Protein AF-A0A537V2R9-F1 (afdb_monomer)

Solvent-accessible surface area (backbone atoms only — not comparable to full-atom values): 9510 Å² total; per-residue (Å²): 142,76,83,63,64,60,58,53,51,51,53,51,52,49,54,53,52,53,50,51,55,53,51,53,52,57,60,71,65,56,71,86,77,88,69,86,77,85,80,76,86,86,82,86,84,82,87,84,92,85,82,92,88,86,88,82,92,80,80,87,78,73,90,74,79,77,69,78,79,72,80,78,70,79,70,57,72,66,59,52,51,53,49,50,53,55,48,39,73,77,36,81,83,68,47,73,71,61,49,54,56,52,49,50,55,51,50,53,52,45,55,53,26,57,75,73,57,40,58,78,69,37,53,86,77,36,56,71,82,59,35,51,62,54,51,49,56,44,50,55,58,60,72,75,105

Secondary structure (DSSP, 8-state):
---HHHHHHHHHHHHHHHHHHHHHHHHHTS-------------------------------S----PPPPS-----HHHHHHHHHHHHHH-TT--HHHHHHHHHHHHHHHHHHHHHT-HHHHTTTS-HHHHHHHHHHHHHHHHT-

Foldseek 3Di:
DDPPVVVVVVVVVVVVVVVVVVVVCVVVVDPPPPDDDPPDPPPPDDDDDDDDDDDDDDDDDDDDPDDPPDDDDDPDPVVVVVVVVVVCVVPVVDDPVVVVVVVVVLVVQCVVCLVVLPLVSNVVSDDPVVSVVSNVVSVVVVVVD

Sequence (145 aa):
MGDFPHYFDIILFAMVAAFLVLRLRSVLGRRTGQERRRNNPFLRQAEPPRDQGPADKVVPLGPRVAAPPPPASEPPGDAVAAGLASIHNADPEFDPAHFVEGARVAFEMIVAAFAAGDKAKLRPLLSDEVYRPFSAAIDERNAAK

Nearest PDB structures (foldseek):
  7ohq-assembly1_R  TM=2.893E-01  e=6.773E+00  Saccharomyces cerevisiae S288C

Structure (mmCIF, N/CA/C/O backbone):
data_AF-A0A537V2R9-F1
#
_entry.id   AF-A0A537V2R9-F1
#
loop_
_atom_site.group_PDB
_atom_site.id
_atom_site.type_symbol
_atom_site.label_atom_id
_atom_site.label_alt_id
_atom_site.label_comp_id
_atom_site.label_asym_id
_atom_site.label_entity_id
_atom_site.label_seq_id
_atom_site.pdbx_PDB_ins_code
_atom_site.Cartn_x
_atom_site.Cartn_y
_atom_site.Cartn_z
_atom_site.occupancy
_atom_site.B_iso_or_equiv
_atom_site.auth_seq_id
_atom_site.auth_comp_id
_atom_site.auth_asym_id
_atom_site.auth_atom_id
_atom_site.pdbx_PDB_model_num
ATOM 1 N N . MET A 1 1 ? 25.457 -32.910 7.213 1.00 49.22 1 MET A N 1
ATOM 2 C CA . MET A 1 1 ? 25.453 -31.716 6.340 1.00 49.22 1 MET A CA 1
ATOM 3 C C . MET A 1 1 ? 24.082 -31.068 6.428 1.00 49.22 1 MET A C 1
ATOM 5 O O . MET A 1 1 ? 23.155 -31.617 5.850 1.00 49.22 1 MET A O 1
ATOM 9 N N . GLY A 1 2 ? 23.949 -29.955 7.161 1.00 57.16 2 GLY A N 1
ATOM 10 C CA . GLY A 1 2 ? 22.741 -29.129 7.085 1.00 57.16 2 GLY A CA 1
ATOM 11 C C . GLY A 1 2 ? 22.287 -28.353 8.327 1.00 57.16 2 GLY A C 1
ATOM 12 O O . GLY A 1 2 ? 21.128 -27.971 8.329 1.00 57.16 2 GLY A O 1
ATOM 13 N N . ASP A 1 3 ? 23.118 -28.068 9.339 1.00 60.62 3 ASP A N 1
ATOM 14 C CA . ASP A 1 3 ? 22.717 -27.312 10.556 1.00 60.62 3 ASP A CA 1
ATOM 15 C C . ASP A 1 3 ? 22.447 -25.802 10.331 1.00 60.62 3 ASP A C 1
ATOM 17 O O . ASP A 1 3 ? 22.457 -24.999 11.260 1.00 60.62 3 ASP A O 1
ATOM 21 N N . PHE A 1 4 ? 22.189 -25.382 9.091 1.00 61.28 4 PHE A N 1
ATOM 22 C CA . PHE A 1 4 ? 21.962 -23.985 8.722 1.00 61.28 4 PHE A CA 1
ATOM 23 C C . PHE A 1 4 ? 20.590 -23.379 9.100 1.00 61.28 4 PHE A C 1
ATOM 25 O O . PHE A 1 4 ? 20.577 -22.168 9.319 1.00 61.28 4 PHE A O 1
ATOM 32 N N . PRO A 1 5 ? 19.453 -24.107 9.226 1.00 68.12 5 PRO A N 1
ATOM 33 C CA . PRO A 1 5 ? 18.170 -23.459 9.526 1.00 68.12 5 PRO A CA 1
ATOM 34 C C . PRO A 1 5 ? 18.080 -22.954 10.975 1.00 68.12 5 PRO A C 1
ATOM 36 O O . PRO A 1 5 ? 17.484 -21.911 11.223 1.00 68.12 5 PRO A O 1
ATOM 39 N N . HIS A 1 6 ? 18.761 -23.605 11.923 1.00 71.56 6 HIS A N 1
ATOM 40 C CA . HIS A 1 6 ? 18.704 -23.221 13.337 1.00 71.56 6 HIS A CA 1
ATOM 41 C C . HIS A 1 6 ? 19.354 -21.864 13.624 1.00 71.56 6 HIS A C 1
ATOM 43 O O . HIS A 1 6 ? 18.888 -21.131 14.492 1.00 71.56 6 HIS A O 1
ATOM 49 N N . TYR A 1 7 ? 20.400 -21.487 12.883 1.00 78.69 7 TYR A N 1
ATOM 50 C CA . TYR A 1 7 ? 20.998 -20.157 13.021 1.00 78.69 7 TYR A CA 1
ATOM 51 C C . TYR A 1 7 ? 20.036 -19.058 12.566 1.00 78.69 7 TYR A C 1
ATOM 53 O O . TYR A 1 7 ? 19.964 -18.011 13.209 1.00 78.69 7 TYR A O 1
ATOM 61 N N . PHE A 1 8 ? 19.263 -19.305 11.502 1.00 83.44 8 PHE A N 1
ATOM 62 C CA . PHE A 1 8 ? 18.222 -18.379 11.062 1.00 83.44 8 PHE A CA 1
ATOM 63 C C . PHE A 1 8 ? 17.098 -18.272 12.090 1.00 83.44 8 PHE A C 1
ATOM 65 O O . PHE A 1 8 ? 16.707 -17.153 12.4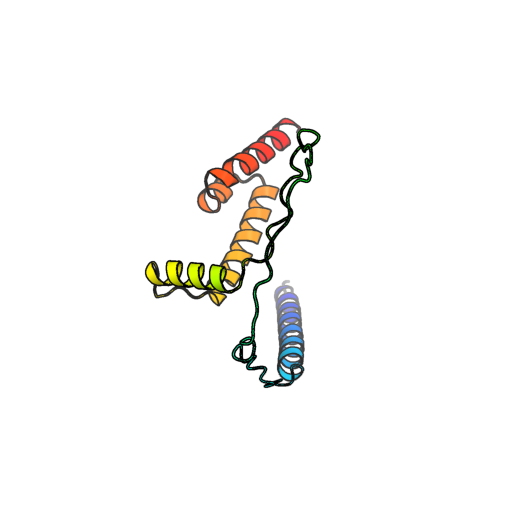11 1.00 83.44 8 PHE A O 1
ATOM 72 N N . ASP A 1 9 ? 16.651 -19.390 12.666 1.00 82.81 9 ASP A N 1
ATOM 73 C CA . ASP A 1 9 ? 15.637 -19.383 13.726 1.00 82.81 9 ASP A CA 1
ATOM 74 C C . ASP A 1 9 ? 16.113 -18.579 14.945 1.00 82.81 9 ASP A C 1
ATOM 76 O O . ASP A 1 9 ? 15.385 -17.733 15.458 1.00 82.81 9 ASP A O 1
ATOM 80 N N . ILE A 1 10 ? 17.364 -18.770 15.379 1.00 87.50 10 ILE A N 1
ATOM 81 C CA . ILE A 1 10 ? 17.954 -18.028 16.505 1.00 87.50 10 ILE A CA 1
ATOM 82 C C . ILE A 1 10 ? 18.019 -16.523 16.203 1.00 87.50 10 ILE A C 1
ATOM 84 O O . ILE A 1 10 ? 17.651 -15.712 17.055 1.00 87.50 10 ILE A O 1
ATOM 88 N N . ILE A 1 11 ? 18.456 -16.136 14.999 1.00 88.25 11 ILE A N 1
ATOM 89 C CA . ILE A 1 11 ? 18.519 -14.724 14.583 1.00 88.25 11 ILE A CA 1
ATOM 90 C C . ILE A 1 11 ? 17.107 -14.120 14.501 1.00 88.25 11 ILE A C 1
ATOM 92 O O . ILE A 1 11 ? 16.894 -12.988 14.947 1.00 88.25 11 ILE A O 1
ATOM 96 N N . LEU A 1 12 ? 16.134 -14.875 13.986 1.00 88.12 12 LEU A N 1
ATOM 97 C CA . LEU A 1 12 ? 14.730 -14.474 13.899 1.00 88.12 12 LEU A CA 1
ATOM 98 C C . LEU A 1 12 ? 14.129 -14.261 15.297 1.00 88.12 12 LEU A C 1
ATOM 100 O O . LEU A 1 12 ? 13.568 -13.199 15.573 1.00 88.12 12 LEU A O 1
ATOM 104 N N . PHE A 1 13 ? 14.296 -15.225 16.208 1.00 91.81 13 PHE A N 1
ATOM 105 C CA . PHE A 1 13 ? 13.825 -15.105 17.589 1.00 91.81 13 PHE A CA 1
ATOM 106 C C . PHE A 1 13 ? 14.507 -13.948 18.328 1.00 91.81 13 PHE A C 1
ATOM 108 O O . PHE A 1 13 ? 13.837 -13.236 19.077 1.00 91.81 13 PHE A O 1
ATOM 115 N N . ALA A 1 14 ? 15.798 -13.697 18.085 1.00 93.06 14 ALA A N 1
ATOM 116 C CA . ALA A 1 14 ? 16.514 -12.563 18.668 1.00 93.06 14 ALA A CA 1
ATOM 117 C C . ALA A 1 14 ? 15.958 -11.208 18.190 1.00 93.06 14 ALA A C 1
ATOM 119 O O . ALA A 1 14 ? 15.740 -10.313 19.011 1.00 93.06 14 ALA A O 1
ATOM 120 N N . MET A 1 15 ? 15.668 -11.066 16.890 1.00 94.00 15 MET A N 1
ATOM 121 C CA . MET A 1 15 ? 15.016 -9.876 16.318 1.00 94.00 15 MET A CA 1
ATOM 122 C C . MET A 1 15 ? 13.636 -9.628 16.945 1.00 94.00 15 MET A C 1
ATOM 124 O O . MET A 1 15 ? 13.344 -8.513 17.387 1.00 94.00 15 MET A O 1
ATOM 128 N N . VAL A 1 16 ? 12.802 -10.670 17.030 1.00 94.00 16 VAL A N 1
ATOM 129 C CA . VAL A 1 16 ? 11.453 -10.583 17.615 1.00 94.00 16 VAL A CA 1
ATOM 130 C C . VAL A 1 16 ? 11.518 -10.235 19.105 1.00 94.00 16 VAL A C 1
ATOM 132 O O . VAL A 1 16 ? 10.797 -9.347 19.564 1.00 94.00 16 VAL A O 1
ATOM 135 N N . ALA A 1 17 ? 12.407 -10.875 19.865 1.00 94.12 17 ALA A N 1
ATOM 136 C CA . ALA A 1 17 ? 12.586 -10.601 21.288 1.00 94.12 17 ALA A CA 1
ATOM 137 C C . ALA A 1 17 ? 13.050 -9.157 21.544 1.00 94.12 17 ALA A C 1
ATOM 139 O O . ALA A 1 17 ? 12.487 -8.472 22.402 1.00 94.12 17 ALA A O 1
ATOM 140 N N . ALA A 1 18 ? 14.020 -8.656 20.770 1.00 92.31 18 ALA A N 1
ATOM 141 C CA . ALA A 1 18 ? 14.476 -7.270 20.864 1.00 92.31 18 ALA A CA 1
ATOM 142 C C . ALA A 1 18 ? 13.342 -6.273 20.563 1.00 92.31 18 ALA A C 1
ATOM 144 O O . ALA A 1 18 ? 13.164 -5.291 21.291 1.00 92.31 18 ALA A O 1
ATOM 145 N N . PHE A 1 19 ? 12.533 -6.553 19.537 1.00 93.06 19 PHE A N 1
ATOM 146 C CA . PHE A 1 19 ? 11.363 -5.748 19.196 1.00 93.06 19 PHE A CA 1
ATOM 147 C C . PHE A 1 19 ? 10.333 -5.710 20.333 1.00 93.06 19 PHE A C 1
ATOM 149 O O . PHE A 1 19 ? 9.860 -4.629 20.693 1.00 93.06 19 PHE A O 1
ATOM 156 N N . LEU A 1 20 ? 10.019 -6.858 20.944 1.00 92.00 20 LEU A N 1
ATOM 157 C CA . LEU A 1 20 ? 9.098 -6.927 22.083 1.00 92.00 20 LEU A CA 1
ATOM 158 C C . LEU A 1 20 ? 9.608 -6.093 23.265 1.00 92.00 20 LEU A C 1
ATOM 160 O O . LEU A 1 20 ? 8.854 -5.281 23.799 1.00 92.00 20 LEU A O 1
ATOM 164 N N . VAL A 1 21 ? 10.888 -6.206 23.629 1.00 90.62 21 VAL A N 1
ATOM 165 C CA . VAL A 1 21 ? 11.483 -5.421 24.727 1.00 90.62 21 VAL A CA 1
ATOM 166 C C . VAL A 1 21 ? 11.399 -3.914 24.457 1.00 90.62 21 VAL A C 1
ATOM 168 O O . VAL A 1 21 ? 10.987 -3.146 25.333 1.00 90.62 21 VAL A O 1
ATOM 171 N N . LEU A 1 22 ? 11.734 -3.474 23.241 1.00 88.31 22 LEU A N 1
ATOM 172 C CA . LEU A 1 22 ? 11.628 -2.064 22.851 1.00 88.31 22 LEU A CA 1
ATOM 173 C C . LEU A 1 22 ? 10.173 -1.572 22.861 1.00 88.31 22 LEU A C 1
ATOM 175 O O . LEU A 1 22 ? 9.900 -0.466 23.340 1.00 88.31 22 LEU A O 1
ATOM 179 N N . ARG A 1 23 ? 9.228 -2.393 22.388 1.00 82.88 23 ARG A N 1
ATOM 180 C CA . ARG A 1 23 ? 7.795 -2.074 22.374 1.00 82.88 23 ARG A CA 1
ATOM 181 C C . ARG A 1 23 ? 7.238 -1.945 23.789 1.00 82.88 23 ARG A C 1
ATOM 183 O O . ARG A 1 23 ? 6.584 -0.946 24.078 1.00 82.88 23 ARG A O 1
ATOM 190 N N . LEU A 1 24 ? 7.545 -2.883 24.686 1.00 85.12 24 LEU A N 1
ATOM 191 C CA . LEU A 1 24 ? 7.122 -2.812 26.090 1.00 85.12 24 LEU A CA 1
ATOM 192 C C . LEU A 1 24 ? 7.686 -1.564 26.784 1.00 85.12 24 LEU A C 1
ATOM 194 O O . LEU A 1 24 ? 6.952 -0.866 27.485 1.00 85.12 24 LEU A O 1
ATOM 198 N N . ARG A 1 25 ? 8.958 -1.227 26.534 1.00 81.19 25 ARG A N 1
ATOM 199 C CA . ARG A 1 25 ? 9.572 0.005 27.052 1.00 81.19 25 ARG A CA 1
ATOM 200 C C . ARG A 1 25 ? 8.862 1.265 26.540 1.00 81.19 25 ARG A C 1
ATOM 202 O O . ARG A 1 25 ? 8.673 2.210 27.302 1.00 81.19 25 ARG A O 1
ATOM 209 N N . SER A 1 26 ? 8.463 1.282 25.270 1.00 71.88 26 SER A N 1
ATOM 210 C CA . SER A 1 26 ? 7.754 2.410 24.648 1.00 71.88 26 SER A CA 1
ATOM 211 C C . SER A 1 26 ? 6.329 2.584 25.191 1.00 71.88 26 SER A C 1
ATOM 213 O O . SER A 1 26 ? 5.871 3.710 25.387 1.00 71.88 26 SER A O 1
ATOM 215 N N . VAL A 1 27 ? 5.649 1.474 25.498 1.00 72.25 27 VAL A N 1
ATOM 216 C CA . VAL A 1 27 ? 4.280 1.473 26.038 1.00 72.25 27 VAL A CA 1
ATOM 217 C C . VAL A 1 27 ? 4.251 1.882 27.516 1.00 72.25 27 VAL A C 1
ATOM 219 O O . VAL A 1 27 ? 3.393 2.672 27.895 1.00 72.25 27 VAL A O 1
ATOM 222 N N . LEU A 1 28 ? 5.210 1.443 28.343 1.00 66.38 28 LEU A N 1
ATOM 223 C CA . LEU A 1 28 ? 5.307 1.889 29.746 1.00 66.38 28 LEU A CA 1
ATOM 224 C C . LEU A 1 28 ? 5.85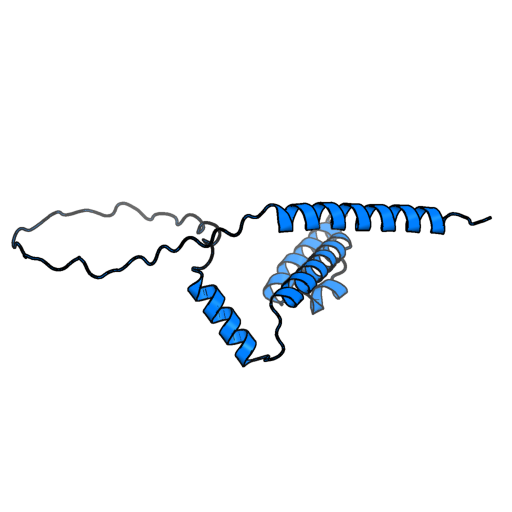8 3.320 29.892 1.00 66.38 28 LEU A C 1
ATOM 226 O O . LEU A 1 28 ? 5.566 4.001 30.874 1.00 66.38 28 LEU A O 1
ATOM 230 N N . GLY A 1 29 ? 6.663 3.788 28.933 1.00 63.62 29 GLY A N 1
ATOM 231 C CA . GLY A 1 29 ? 7.299 5.110 28.964 1.00 63.62 29 GLY A CA 1
ATOM 232 C C . GLY A 1 29 ? 6.371 6.281 28.629 1.00 63.62 29 GLY A C 1
ATOM 233 O O . GLY A 1 29 ? 6.728 7.436 28.876 1.00 63.62 29 GLY A O 1
ATOM 234 N N . ARG A 1 30 ? 5.172 6.022 28.098 1.00 58.09 30 ARG A N 1
ATOM 235 C CA . ARG A 1 30 ? 4.158 7.060 27.887 1.00 58.09 30 ARG A CA 1
ATOM 236 C C . ARG A 1 30 ? 3.256 7.131 29.107 1.00 58.09 30 ARG A C 1
ATOM 238 O O . ARG A 1 30 ? 2.212 6.494 29.181 1.00 58.09 30 ARG A O 1
ATOM 245 N N . ARG A 1 31 ? 3.695 7.955 30.062 1.00 53.66 31 ARG A N 1
ATOM 246 C CA . ARG A 1 31 ? 2.847 8.545 31.100 1.00 53.66 31 ARG A CA 1
ATOM 247 C C . ARG A 1 31 ? 1.477 8.876 30.513 1.00 53.66 31 ARG A C 1
ATOM 249 O O . ARG A 1 31 ? 1.362 9.650 29.565 1.00 53.66 31 ARG A O 1
ATOM 256 N N . THR A 1 32 ? 0.456 8.300 31.122 1.00 56.62 32 THR A N 1
ATOM 257 C CA . THR A 1 32 ? -0.939 8.714 31.043 1.00 56.62 32 THR A CA 1
ATOM 258 C C . THR A 1 32 ? -1.058 10.197 31.400 1.00 56.62 32 THR A C 1
ATOM 260 O O . THR A 1 32 ? -1.203 10.557 32.565 1.00 56.62 32 THR A O 1
ATOM 263 N N . GLY A 1 33 ? -0.972 11.066 30.396 1.00 50.38 33 GLY A N 1
ATOM 264 C CA . GLY A 1 33 ? -1.317 12.482 30.483 1.00 50.38 33 GLY A CA 1
ATOM 265 C C . GLY A 1 33 ? -2.802 12.674 30.203 1.00 50.38 33 GLY A C 1
ATOM 266 O O . GLY A 1 33 ? -3.181 13.207 29.166 1.00 50.38 33 GLY A O 1
ATOM 267 N N . GLN A 1 34 ? -3.641 12.194 31.119 1.00 52.88 34 GLN A N 1
ATOM 268 C CA . GLN A 1 34 ? -5.015 12.663 31.284 1.00 52.88 34 GLN A CA 1
ATOM 269 C C . GLN A 1 34 ? -4.968 14.141 31.706 1.00 52.88 34 GLN A C 1
ATOM 271 O O . GLN A 1 34 ? -5.097 14.450 32.884 1.00 52.88 34 GLN A O 1
ATOM 276 N N . GLU A 1 35 ? -4.764 15.067 30.771 1.00 52.53 35 GLU A N 1
ATOM 277 C CA . GLU A 1 35 ? -4.883 16.497 31.066 1.00 52.53 35 GLU A CA 1
ATOM 278 C C . GLU A 1 35 ? -5.845 17.153 30.079 1.00 52.53 35 GLU A C 1
ATOM 280 O O . GLU A 1 35 ? -5.522 17.563 28.965 1.00 52.53 35 GLU A O 1
ATOM 285 N N . ARG A 1 36 ? -7.090 17.204 30.542 1.00 54.62 36 ARG A N 1
ATOM 286 C CA . ARG A 1 36 ? -8.174 18.058 30.075 1.00 54.62 36 ARG A CA 1
ATOM 287 C C . ARG A 1 36 ? -7.652 19.430 29.629 1.00 54.62 36 ARG A C 1
ATOM 289 O O . ARG A 1 36 ? -7.149 20.191 30.447 1.00 54.62 36 ARG A O 1
ATOM 296 N N . ARG A 1 37 ? -7.977 19.838 28.403 1.00 49.59 37 ARG A N 1
ATOM 297 C CA . ARG A 1 37 ? -8.372 21.230 28.139 1.00 49.59 37 ARG A CA 1
ATOM 298 C C . ARG A 1 37 ? -9.647 21.255 27.317 1.00 49.59 37 ARG A C 1
ATOM 300 O O . ARG A 1 37 ? -9.657 21.384 26.100 1.00 49.59 37 ARG A O 1
ATOM 307 N N . ARG A 1 38 ? -10.747 21.151 28.061 1.00 51.03 38 ARG A N 1
ATOM 308 C CA . ARG A 1 38 ? -12.050 21.699 27.701 1.00 51.03 38 ARG A CA 1
ATOM 309 C C . A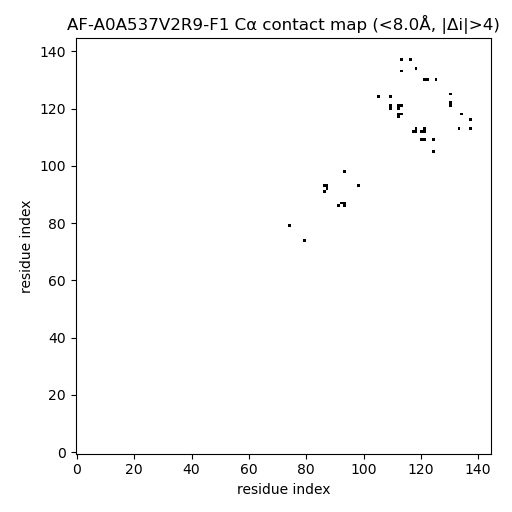RG A 1 38 ? -11.865 23.205 2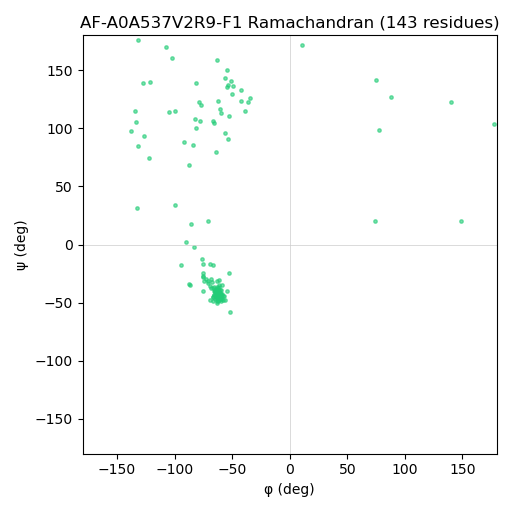7.468 1.00 51.03 38 ARG A C 1
ATOM 311 O O . ARG A 1 38 ? -11.834 23.969 28.426 1.00 51.03 38 ARG A O 1
ATOM 318 N N . ASN A 1 39 ? -11.680 23.625 26.221 1.00 44.03 39 ASN A N 1
ATOM 319 C CA . ASN A 1 39 ? -11.721 25.041 25.869 1.00 44.03 39 ASN A CA 1
ATOM 320 C C . ASN A 1 39 ? -13.196 25.432 25.693 1.00 44.03 39 ASN A C 1
ATOM 322 O O . ASN A 1 39 ? -13.857 24.965 24.769 1.00 44.03 39 ASN A O 1
ATOM 326 N N . ASN A 1 40 ? -13.731 26.206 26.637 1.00 48.19 40 ASN A N 1
ATOM 327 C CA . ASN A 1 40 ? -15.093 26.736 26.602 1.00 48.19 40 ASN A CA 1
ATOM 328 C C . ASN A 1 40 ? -15.154 27.960 25.662 1.00 48.19 40 ASN A C 1
ATOM 330 O O . ASN A 1 40 ? -14.471 28.943 25.941 1.00 48.19 40 ASN A O 1
ATOM 334 N N . PRO A 1 41 ? -15.997 27.974 24.611 1.00 50.22 41 PRO A N 1
ATOM 335 C CA . PRO A 1 41 ? -16.113 29.113 23.691 1.00 50.22 41 PRO A CA 1
ATOM 336 C C . PRO A 1 41 ? -17.091 30.231 24.134 1.00 50.22 41 PRO A C 1
ATOM 338 O O . PRO A 1 41 ? -17.470 31.063 23.320 1.00 50.22 41 PRO A O 1
ATOM 341 N N . PHE A 1 42 ? -17.498 30.313 25.407 1.00 45.09 42 PHE A N 1
ATOM 342 C CA . PHE A 1 42 ? -18.626 31.164 25.844 1.00 45.09 42 PHE A CA 1
ATOM 343 C C . PHE A 1 42 ? -18.270 32.522 26.486 1.00 45.09 42 PHE A C 1
ATOM 345 O O . PHE A 1 42 ? -18.985 32.984 27.368 1.00 45.09 42 PHE A O 1
ATOM 352 N N . LEU A 1 43 ? -17.197 33.201 26.065 1.00 47.12 43 LEU A N 1
ATOM 353 C CA . LEU A 1 43 ? -16.834 34.521 26.630 1.00 47.12 43 LEU A CA 1
ATOM 354 C C . LEU A 1 43 ? -16.498 35.609 25.595 1.00 47.12 43 LEU A C 1
ATOM 356 O O . LEU A 1 43 ? -15.716 36.514 25.871 1.00 47.12 43 LEU A O 1
ATOM 360 N N . ARG A 1 44 ? -17.112 35.589 24.407 1.00 45.78 44 ARG A N 1
ATOM 361 C CA . ARG A 1 44 ? -17.066 36.744 23.489 1.00 45.78 44 ARG A CA 1
ATOM 362 C C . ARG A 1 44 ? -18.463 37.244 23.150 1.00 45.78 44 ARG A C 1
ATOM 364 O O . ARG A 1 44 ? -18.966 37.042 22.053 1.00 45.78 44 ARG A O 1
ATOM 371 N N . GLN A 1 45 ? -19.064 37.924 24.117 1.00 47.84 45 GLN A N 1
ATOM 372 C CA . GLN A 1 45 ? -20.203 38.803 23.895 1.00 47.84 45 GLN A CA 1
ATOM 373 C C . GLN A 1 45 ? -19.952 40.115 24.648 1.00 47.84 45 GLN A C 1
ATOM 375 O O . GLN A 1 45 ? -19.983 40.116 25.873 1.00 47.84 45 GLN A O 1
ATOM 380 N N . ALA A 1 46 ? -19.623 41.178 23.900 1.00 41.28 46 ALA A N 1
ATOM 381 C CA . ALA A 1 46 ? -19.851 42.601 24.210 1.00 41.28 46 ALA A CA 1
ATOM 382 C C . ALA A 1 46 ? -19.249 43.490 23.085 1.00 41.28 46 ALA A C 1
ATOM 384 O O . ALA A 1 46 ? -18.031 43.593 22.988 1.00 41.28 46 ALA A O 1
ATOM 385 N N . GLU A 1 47 ? -20.138 44.017 22.224 1.00 42.41 47 GLU A N 1
ATOM 386 C CA . GLU A 1 47 ? -20.204 45.282 21.428 1.00 42.41 47 GLU A CA 1
ATOM 387 C C . GLU A 1 47 ? -19.017 46.273 21.255 1.00 42.41 47 GLU A C 1
ATOM 389 O O . GLU A 1 47 ? -18.049 46.200 22.007 1.00 42.41 47 GLU A O 1
ATOM 394 N N . PRO A 1 48 ? -19.110 47.316 20.371 1.00 47.34 48 PRO A N 1
ATOM 395 C CA . PRO A 1 48 ? -20.177 47.705 19.411 1.00 47.34 48 PRO A CA 1
ATOM 396 C C . PRO A 1 48 ? -19.687 48.033 17.963 1.00 47.34 48 PRO A C 1
ATOM 398 O O . PRO A 1 48 ? -18.481 48.062 17.704 1.00 47.34 48 PRO A O 1
ATOM 401 N N . PRO A 1 49 ? -20.601 48.321 17.004 1.00 50.59 49 PRO A N 1
ATOM 402 C CA . PRO A 1 49 ? -20.265 48.686 15.623 1.00 50.59 49 PRO A CA 1
ATOM 403 C C . PRO A 1 49 ? -19.877 50.169 15.491 1.00 50.59 49 PRO A C 1
ATOM 405 O O . PRO A 1 49 ? -20.518 51.047 16.071 1.00 50.59 49 PRO A O 1
ATOM 408 N N . ARG A 1 50 ? -18.844 50.463 14.691 1.00 42.41 50 ARG A N 1
ATOM 409 C CA . ARG A 1 50 ? -18.529 51.819 14.221 1.00 42.41 50 ARG A CA 1
ATOM 410 C C . ARG A 1 50 ? -18.399 51.847 12.707 1.00 42.41 50 ARG A C 1
ATOM 412 O O . ARG A 1 50 ? -17.854 50.944 12.085 1.00 42.41 50 ARG A O 1
ATOM 419 N N . ASP A 1 51 ? -18.963 52.918 12.191 1.00 39.88 51 ASP A N 1
ATOM 420 C CA . ASP A 1 51 ? -19.411 53.168 10.836 1.00 39.88 51 ASP A CA 1
ATOM 421 C C . ASP A 1 51 ? -18.395 54.066 10.090 1.00 39.88 51 ASP A C 1
ATOM 423 O O . ASP A 1 51 ? -17.672 54.823 10.739 1.00 39.88 51 ASP A O 1
ATOM 427 N N . GLN A 1 52 ? -18.450 54.044 8.748 1.00 38.75 52 GLN A N 1
ATOM 428 C CA . GLN A 1 52 ? -17.968 55.062 7.777 1.00 38.75 52 GLN A CA 1
ATOM 429 C C . GLN A 1 52 ? -16.506 55.047 7.248 1.00 38.75 52 GLN A C 1
ATOM 431 O O . GLN A 1 52 ? -15.545 55.216 7.992 1.00 38.75 52 GLN A O 1
ATOM 436 N N . GLY A 1 53 ? -16.370 55.051 5.905 1.00 32.03 53 GLY A N 1
ATOM 437 C CA . GLY A 1 53 ? -15.293 55.774 5.186 1.00 32.03 53 GLY A CA 1
ATOM 438 C C . GLY A 1 53 ? -14.640 55.064 3.976 1.00 32.03 53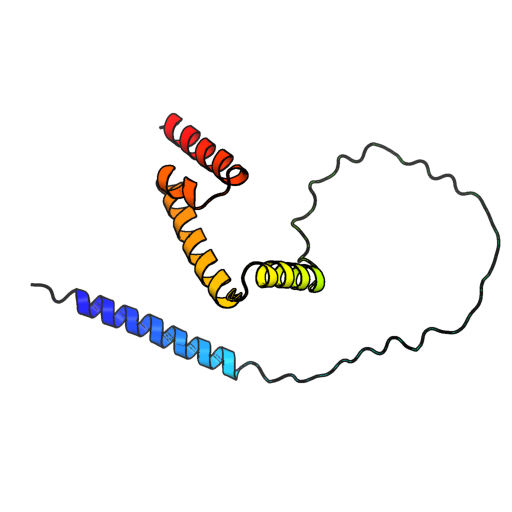 GLY A C 1
ATOM 439 O O . GLY A 1 53 ? -14.112 53.980 4.179 1.00 32.03 53 GLY A O 1
ATOM 4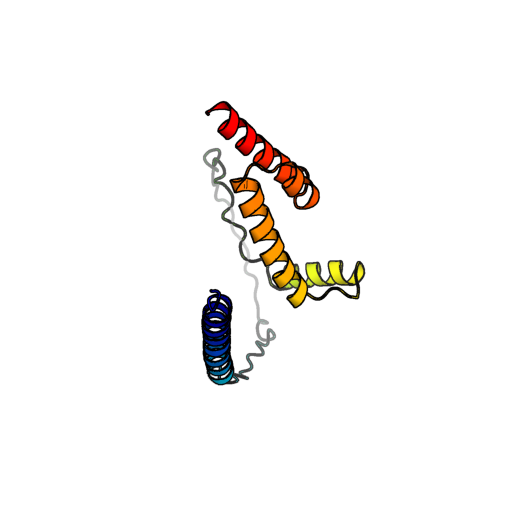40 N N . PRO A 1 54 ? -14.623 55.630 2.740 1.00 47.47 54 PRO A N 1
ATOM 441 C CA . PRO A 1 54 ? -14.413 54.879 1.490 1.00 47.47 54 PRO A CA 1
ATOM 442 C C . PRO A 1 54 ? -13.046 55.081 0.790 1.00 47.47 54 PRO A C 1
ATOM 444 O O . PRO A 1 54 ? -12.331 56.041 1.049 1.00 47.47 54 PRO A O 1
ATOM 447 N N . ALA A 1 55 ? -12.811 54.223 -0.216 1.00 43.59 55 ALA A N 1
ATOM 448 C CA . ALA A 1 55 ? -11.840 54.308 -1.320 1.00 43.59 55 ALA A CA 1
ATOM 449 C C . ALA A 1 55 ? -10.363 53.993 -1.019 1.00 43.59 55 ALA A C 1
ATOM 451 O O . ALA A 1 55 ? -9.577 54.877 -0.700 1.00 43.59 55 ALA A O 1
ATOM 452 N N . ASP A 1 56 ? -9.957 52.755 -1.326 1.00 40.91 56 ASP A N 1
ATOM 453 C CA . ASP A 1 56 ? -8.582 52.489 -1.752 1.00 40.91 56 ASP A CA 1
ATOM 454 C C . ASP A 1 56 ? -8.568 51.563 -2.980 1.00 40.91 56 ASP A C 1
ATOM 456 O O . ASP A 1 56 ? -9.053 50.428 -2.960 1.00 40.91 56 ASP A O 1
ATOM 460 N N . LYS A 1 57 ? -8.091 52.111 -4.102 1.00 45.12 57 LYS A N 1
ATOM 461 C CA . LYS A 1 57 ? -7.945 51.426 -5.391 1.00 45.12 57 LYS A CA 1
ATOM 462 C C . LYS A 1 57 ? -6.653 50.619 -5.349 1.00 45.12 57 LYS A C 1
ATOM 464 O O . LYS A 1 57 ? -5.586 51.156 -5.632 1.00 45.12 57 LYS A O 1
ATOM 469 N N . VAL A 1 58 ? -6.755 49.319 -5.103 1.00 49.56 58 VAL A N 1
ATOM 470 C CA . VAL A 1 58 ? -5.630 48.391 -5.279 1.00 49.56 58 VAL A CA 1
ATOM 471 C C . VAL A 1 58 ? -5.762 47.662 -6.614 1.00 49.56 58 VAL A C 1
ATOM 473 O O . VAL A 1 58 ? -6.704 46.912 -6.855 1.00 49.56 58 VAL A O 1
ATOM 476 N N . VAL A 1 59 ? -4.808 47.930 -7.502 1.00 55.66 59 VAL A N 1
ATOM 477 C CA . VAL A 1 59 ? -4.620 47.276 -8.801 1.00 55.66 59 VAL A CA 1
ATOM 478 C C . VAL A 1 59 ? -3.975 45.902 -8.566 1.00 55.66 59 VAL A C 1
ATOM 480 O O . VAL A 1 59 ? -2.862 45.867 -8.040 1.00 55.66 59 VAL A O 1
ATOM 483 N N . PRO A 1 60 ? -4.583 44.764 -8.950 1.00 54.41 60 PRO A N 1
ATOM 484 C CA . PRO A 1 60 ? -3.862 43.500 -8.940 1.00 54.41 60 PRO A CA 1
ATOM 485 C C . PRO A 1 60 ? -2.943 43.412 -10.166 1.00 54.41 60 PRO A C 1
ATOM 487 O O . PRO A 1 60 ? -3.375 43.228 -11.303 1.00 54.41 60 PRO A O 1
ATOM 490 N N . LEU A 1 61 ? -1.646 43.562 -9.902 1.00 44.31 61 LEU A N 1
ATOM 491 C CA . LEU A 1 61 ? -0.545 43.226 -10.799 1.00 44.31 61 LEU A CA 1
ATOM 492 C C . LEU A 1 61 ? -0.537 41.719 -11.113 1.00 44.31 61 LEU A C 1
ATOM 494 O O . LEU A 1 61 ? -0.377 40.912 -10.204 1.00 44.31 61 LEU A O 1
ATOM 498 N N . GLY A 1 62 ? -0.593 41.389 -12.407 1.00 44.31 62 GLY A N 1
ATOM 499 C CA . GLY A 1 62 ? 0.100 40.249 -13.022 1.00 44.31 62 GLY A CA 1
ATOM 500 C C . GLY A 1 62 ? -0.463 38.833 -12.779 1.00 44.31 62 GLY A C 1
ATOM 501 O O . GLY A 1 62 ? -0.848 38.494 -11.662 1.00 44.31 62 GLY A O 1
ATOM 502 N N . PRO A 1 63 ? -0.454 37.941 -13.792 1.00 51.03 63 PRO A N 1
ATOM 503 C CA . PRO A 1 63 ? -0.820 36.542 -13.603 1.00 51.03 63 PRO A CA 1
ATOM 504 C C . PRO A 1 63 ? 0.223 35.862 -12.714 1.00 51.03 63 PRO A C 1
ATOM 506 O O . PRO A 1 63 ? 1.348 35.586 -13.137 1.00 51.03 63 PRO A O 1
ATOM 509 N N . ARG A 1 64 ? -0.142 35.585 -11.461 1.00 52.00 64 ARG A N 1
ATOM 510 C CA . ARG A 1 64 ? 0.633 34.693 -10.604 1.00 52.00 64 ARG A CA 1
ATOM 511 C C . ARG A 1 64 ? 0.545 33.300 -11.212 1.00 52.00 64 ARG A C 1
ATOM 513 O O . ARG A 1 64 ? -0.487 32.644 -11.111 1.00 52.00 64 ARG A O 1
ATOM 520 N N . VAL A 1 65 ? 1.627 32.866 -11.854 1.00 54.44 65 VAL A N 1
ATOM 521 C CA . VAL A 1 65 ? 1.855 31.455 -12.171 1.00 54.44 65 VAL A CA 1
ATOM 522 C C . VAL A 1 65 ? 1.708 30.703 -10.853 1.00 54.44 65 VAL A C 1
ATOM 524 O O . VAL A 1 65 ? 2.476 30.924 -9.913 1.00 54.44 65 VAL A O 1
ATOM 527 N N . ALA A 1 66 ? 0.637 29.919 -10.745 1.00 56.22 66 ALA A N 1
ATOM 528 C CA . ALA A 1 66 ? 0.343 29.135 -9.564 1.00 56.22 66 ALA A CA 1
ATOM 529 C C . ALA A 1 66 ? 1.509 28.170 -9.343 1.00 56.22 66 ALA A C 1
ATOM 531 O O . ALA A 1 66 ? 1.763 27.284 -10.158 1.00 56.22 66 ALA A O 1
ATOM 532 N N . ALA A 1 67 ? 2.246 28.377 -8.253 1.00 58.44 67 ALA A N 1
ATOM 533 C CA . ALA A 1 67 ? 3.133 27.353 -7.736 1.00 58.44 67 ALA A CA 1
ATOM 534 C C . ALA A 1 67 ? 2.293 26.088 -7.471 1.00 58.44 67 ALA A C 1
ATOM 536 O O . ALA A 1 67 ? 1.136 26.226 -7.050 1.00 58.44 67 ALA A O 1
ATOM 537 N N . PRO A 1 68 ? 2.838 24.880 -7.708 1.00 59.19 68 PRO A N 1
ATOM 538 C CA . PRO A 1 68 ? 2.162 23.638 -7.360 1.00 59.19 68 PRO A CA 1
ATOM 539 C C . PRO A 1 68 ? 1.675 23.714 -5.909 1.00 59.19 68 PRO A C 1
ATOM 541 O O . PRO A 1 68 ? 2.424 24.217 -5.061 1.00 59.19 68 PRO A O 1
ATOM 544 N N . PRO A 1 69 ? 0.439 23.277 -5.609 1.00 63.66 69 PRO A N 1
ATOM 545 C CA . PRO A 1 69 ? -0.040 23.275 -4.240 1.00 63.66 69 PRO A CA 1
ATOM 546 C C . PRO A 1 69 ? 0.960 22.496 -3.371 1.00 63.66 69 PRO A C 1
ATOM 548 O O . PRO A 1 69 ? 1.448 21.445 -3.803 1.00 63.66 69 PRO A O 1
ATOM 551 N N . PRO A 1 70 ? 1.315 23.012 -2.181 1.00 58.62 70 PRO A N 1
ATOM 552 C CA . PRO A 1 70 ? 2.153 22.273 -1.250 1.00 58.62 70 PRO A CA 1
ATOM 553 C C . PRO A 1 70 ? 1.519 20.901 -0.966 1.00 58.62 70 PRO A C 1
ATOM 555 O O . PRO A 1 70 ? 0.290 20.781 -1.039 1.00 58.62 70 PRO A O 1
ATOM 558 N N . PRO A 1 71 ? 2.331 19.865 -0.671 1.00 58.78 71 PRO A N 1
ATOM 559 C CA . PRO A 1 71 ? 1.820 18.538 -0.347 1.00 58.78 71 PRO A CA 1
ATOM 560 C C . PRO A 1 71 ? 0.744 18.678 0.724 1.00 58.78 71 PRO A C 1
ATOM 562 O O . PRO A 1 71 ? 0.946 19.401 1.700 1.00 58.78 71 PRO A O 1
ATOM 565 N N . ALA A 1 72 ? -0.407 18.056 0.454 1.00 61.88 72 ALA A N 1
ATOM 566 C CA . ALA A 1 72 ? -1.639 18.199 1.210 1.00 61.88 72 ALA A CA 1
ATOM 567 C C . ALA A 1 72 ? -1.350 18.284 2.710 1.00 61.88 72 ALA A C 1
ATOM 569 O O . ALA A 1 72 ? -0.844 17.335 3.311 1.00 61.88 72 ALA A O 1
ATOM 570 N N . SER A 1 73 ? -1.655 19.448 3.288 1.00 63.97 73 SER A N 1
ATOM 571 C CA . SER A 1 73 ? -1.791 19.634 4.726 1.00 63.97 73 SER A CA 1
ATOM 572 C C . SER A 1 73 ? -2.556 18.435 5.270 1.00 63.97 73 SER A C 1
ATOM 574 O O . SER A 1 73 ? -3.569 18.068 4.667 1.00 63.97 73 SER A O 1
ATOM 576 N N . GLU A 1 74 ? -2.075 17.823 6.355 1.00 63.62 74 GLU A N 1
ATOM 577 C CA . GLU A 1 74 ? -2.784 16.718 6.999 1.00 63.62 74 GLU A CA 1
ATOM 578 C C . GLU A 1 74 ? -4.278 17.055 7.049 1.00 63.62 74 GLU A C 1
ATOM 580 O O . GLU A 1 74 ? -4.631 18.151 7.512 1.00 63.62 74 GLU A O 1
ATOM 585 N N . PRO A 1 75 ? -5.150 16.198 6.483 1.00 63.41 75 PRO A N 1
ATOM 586 C CA . PRO A 1 75 ? -6.567 16.490 6.455 1.00 63.41 75 PRO A CA 1
ATOM 587 C C . PRO A 1 75 ? -7.014 16.791 7.886 1.00 63.41 75 PRO A C 1
ATOM 589 O O . PRO A 1 75 ? -6.574 16.106 8.817 1.00 63.41 75 PRO A O 1
ATOM 592 N N . PRO A 1 76 ? -7.855 17.819 8.095 1.00 71.06 76 PRO A N 1
ATOM 593 C CA . PRO A 1 76 ? -8.387 18.089 9.421 1.00 71.06 76 PRO A CA 1
ATOM 594 C C . PRO A 1 76 ? -8.972 16.785 9.971 1.00 71.06 76 PRO A C 1
ATOM 596 O O . PRO A 1 76 ? -9.575 16.026 9.214 1.00 71.06 76 PRO A O 1
ATOM 599 N N . GLY A 1 77 ? -8.782 16.503 11.264 1.00 70.31 77 GLY A N 1
ATOM 600 C CA . GLY A 1 77 ? -9.180 15.212 11.852 1.00 70.31 77 GLY A CA 1
ATOM 601 C C . GLY A 1 77 ? -10.643 14.828 11.576 1.00 70.31 77 GLY A C 1
ATOM 602 O O . GLY A 1 77 ? -10.972 13.649 11.504 1.00 70.31 77 GLY A O 1
ATOM 603 N N . ASP A 1 78 ? -11.488 15.828 11.327 1.00 78.31 78 ASP A N 1
ATOM 604 C CA . ASP A 1 78 ? -12.878 15.686 10.896 1.00 78.31 78 ASP A CA 1
ATOM 605 C C . ASP A 1 78 ? -13.036 15.048 9.496 1.00 78.31 78 ASP A C 1
ATOM 607 O O . ASP A 1 78 ? -13.864 14.164 9.297 1.00 78.31 78 ASP A O 1
ATOM 611 N N . ALA A 1 79 ? -12.185 15.405 8.527 1.00 85.44 79 ALA A N 1
ATOM 612 C CA . ALA A 1 79 ? -12.216 14.836 7.177 1.00 85.44 79 ALA A CA 1
ATOM 613 C C . ALA A 1 79 ? -11.794 13.358 7.156 1.00 85.44 79 ALA A C 1
ATOM 615 O O . ALA A 1 79 ? -12.375 12.554 6.426 1.00 85.44 79 ALA A O 1
ATOM 616 N N . VAL A 1 80 ? -10.814 12.980 7.984 1.00 87.12 80 VAL A N 1
ATOM 617 C CA . VAL A 1 80 ? -10.407 11.573 8.139 1.00 87.12 80 VAL A CA 1
ATOM 618 C C . VAL A 1 80 ? -11.529 10.767 8.788 1.00 87.12 80 VAL A C 1
ATOM 620 O O . VAL A 1 80 ? -11.876 9.697 8.292 1.00 87.12 80 VAL A O 1
ATOM 623 N N . ALA A 1 81 ? -12.148 11.296 9.848 1.00 86.81 81 ALA A N 1
ATOM 624 C CA . ALA A 1 81 ? -13.283 10.653 10.504 1.00 86.81 81 ALA A CA 1
ATOM 625 C C . ALA A 1 81 ? -14.472 10.451 9.544 1.00 86.81 81 ALA A C 1
ATOM 627 O O . ALA A 1 81 ? -15.051 9.364 9.513 1.00 86.81 81 ALA A O 1
ATOM 628 N N . ALA A 1 82 ? -14.789 11.447 8.709 1.00 90.25 82 ALA A N 1
ATOM 629 C CA . ALA A 1 82 ? -15.826 11.339 7.680 1.00 90.25 82 ALA A CA 1
ATOM 630 C C . ALA A 1 82 ? -15.505 10.264 6.622 1.00 90.25 82 ALA A C 1
ATOM 632 O O . ALA A 1 82 ? -16.390 9.512 6.199 1.00 90.25 82 ALA A O 1
ATOM 633 N N . GLY A 1 83 ? -14.234 10.150 6.223 1.00 90.88 83 GLY A N 1
ATOM 634 C CA . GLY A 1 83 ? -13.762 9.096 5.325 1.00 90.88 83 GLY A CA 1
ATOM 635 C C . GLY A 1 83 ? -13.924 7.700 5.928 1.00 90.88 83 GLY A C 1
ATOM 636 O O . GLY A 1 83 ? -14.512 6.827 5.292 1.00 90.88 83 GLY A O 1
ATOM 637 N N . LEU A 1 84 ? -13.488 7.501 7.178 1.00 90.56 84 LEU A N 1
ATOM 638 C CA . LEU A 1 84 ? -13.664 6.222 7.877 1.00 90.56 84 LEU A CA 1
ATOM 639 C C . LEU A 1 84 ? -15.140 5.848 8.046 1.00 90.56 84 LEU A C 1
ATOM 641 O O . LEU A 1 84 ? -15.494 4.692 7.836 1.00 90.56 84 LEU A O 1
ATOM 645 N N . ALA A 1 85 ? -16.004 6.811 8.378 1.00 90.31 85 ALA A N 1
ATOM 646 C CA . ALA A 1 85 ? -17.441 6.563 8.477 1.00 90.31 85 ALA A CA 1
ATOM 647 C C . ALA A 1 85 ? -18.030 6.099 7.134 1.00 90.31 85 ALA A C 1
ATOM 649 O O . ALA A 1 85 ? -18.854 5.189 7.095 1.00 90.31 85 ALA A O 1
ATOM 650 N N . SER A 1 86 ? -17.570 6.685 6.026 1.00 94.31 86 SER A N 1
ATOM 651 C CA . SER A 1 86 ? -17.997 6.289 4.679 1.00 94.31 86 SER A CA 1
ATOM 652 C C . SER A 1 86 ? -17.561 4.864 4.333 1.00 94.31 86 SER A C 1
ATOM 654 O O . SER A 1 86 ? -18.346 4.118 3.752 1.00 94.31 86 SER A O 1
ATOM 656 N N . ILE A 1 87 ? -16.345 4.470 4.726 1.00 94.44 87 ILE A N 1
ATOM 657 C CA . ILE A 1 87 ? -15.841 3.104 4.526 1.00 94.44 87 ILE A CA 1
ATOM 658 C C . ILE A 1 87 ? -16.637 2.113 5.378 1.00 94.44 87 ILE A C 1
ATOM 660 O O . ILE A 1 87 ? -17.137 1.137 4.836 1.00 94.44 87 ILE A O 1
ATOM 664 N N . HIS A 1 88 ? -16.839 2.394 6.667 1.00 92.75 88 HIS A N 1
ATOM 665 C CA . HIS A 1 88 ? -17.593 1.514 7.566 1.00 92.75 88 HIS A CA 1
ATOM 666 C C . HIS A 1 88 ? -19.057 1.317 7.122 1.00 92.75 88 HIS A C 1
ATOM 668 O O . HIS A 1 88 ? -19.653 0.268 7.348 1.00 92.75 88 HIS A O 1
ATOM 674 N N . ASN A 1 89 ? -19.659 2.317 6.469 1.00 93.88 89 ASN A N 1
ATOM 675 C CA . ASN A 1 89 ? -20.997 2.178 5.886 1.00 93.88 89 ASN A CA 1
ATOM 676 C C . ASN A 1 89 ? -21.034 1.212 4.688 1.00 93.88 89 ASN A C 1
ATOM 678 O O . ASN A 1 89 ? -22.077 0.615 4.431 1.00 93.88 89 ASN A O 1
ATOM 682 N N . ALA A 1 90 ? -19.933 1.085 3.943 1.00 96.12 90 ALA A N 1
ATOM 683 C CA . ALA A 1 90 ? -19.808 0.146 2.829 1.00 96.12 90 ALA A CA 1
ATOM 684 C C . ALA A 1 90 ? -19.333 -1.244 3.288 1.00 96.12 90 ALA A C 1
ATOM 686 O O . ALA A 1 90 ? -19.756 -2.248 2.720 1.00 96.12 90 ALA A O 1
ATOM 687 N N . ASP A 1 91 ? -18.483 -1.288 4.315 1.00 95.50 91 ASP A N 1
ATOM 688 C CA . ASP A 1 91 ? -17.901 -2.491 4.905 1.00 95.50 91 ASP A CA 1
ATOM 689 C C . ASP A 1 91 ? -17.890 -2.391 6.446 1.00 95.50 91 ASP A C 1
ATOM 691 O O . ASP A 1 91 ? -16.989 -1.775 7.024 1.00 95.50 91 ASP A O 1
ATOM 695 N N . PRO A 1 92 ? -18.880 -2.994 7.131 1.00 94.12 92 PRO A N 1
ATOM 696 C CA . PRO A 1 92 ? -18.955 -2.986 8.592 1.00 94.12 92 PRO A CA 1
ATOM 697 C C . PRO A 1 92 ? -17.835 -3.766 9.294 1.00 94.12 92 PRO A C 1
ATOM 699 O O . PRO A 1 92 ? -17.635 -3.573 10.492 1.00 94.12 92 PRO A O 1
ATOM 702 N N . GLU A 1 93 ? -17.129 -4.659 8.592 1.00 94.69 93 GLU A N 1
ATOM 703 C CA . GLU A 1 93 ? -16.000 -5.417 9.153 1.00 94.69 93 GLU A CA 1
ATOM 704 C C . GLU A 1 93 ? -14.659 -4.687 8.970 1.00 94.69 93 GLU A C 1
ATOM 706 O O . GLU A 1 93 ? -13.613 -5.192 9.383 1.00 94.69 93 GLU A O 1
ATOM 711 N N . PHE A 1 94 ? -14.670 -3.482 8.389 1.00 95.06 94 PHE A N 1
ATOM 712 C CA . PHE A 1 94 ? -13.465 -2.698 8.156 1.00 95.06 94 PHE A CA 1
ATOM 713 C C . PHE A 1 94 ? -12.732 -2.350 9.463 1.00 95.06 94 PHE A C 1
ATOM 715 O O . PHE A 1 94 ? -13.216 -1.571 10.287 1.00 95.06 94 PHE A O 1
ATOM 722 N N . ASP A 1 95 ? -11.505 -2.860 9.605 1.00 94.12 95 ASP A N 1
ATOM 723 C CA . ASP A 1 95 ? -10.575 -2.497 10.676 1.00 94.12 95 ASP A CA 1
ATOM 724 C C . ASP A 1 95 ? -9.461 -1.571 10.144 1.00 94.12 95 ASP A C 1
ATOM 726 O O . ASP A 1 95 ? -8.606 -2.008 9.361 1.00 94.12 95 ASP A O 1
ATOM 730 N N . PRO A 1 96 ? -9.399 -0.305 10.599 1.00 92.50 96 PRO A N 1
ATOM 731 C CA . PRO A 1 96 ? -8.350 0.629 10.201 1.00 92.50 96 PRO A CA 1
ATOM 732 C C . PRO A 1 96 ? -6.932 0.148 10.531 1.00 92.50 96 PRO A C 1
ATOM 734 O O . PRO A 1 96 ? -6.002 0.438 9.775 1.00 92.50 96 PRO A O 1
ATOM 737 N N . ALA A 1 97 ? -6.738 -0.557 11.650 1.00 92.06 97 ALA A N 1
ATOM 738 C CA . ALA A 1 97 ? -5.414 -1.027 12.052 1.00 92.06 97 ALA A CA 1
ATOM 739 C C . ALA A 1 97 ? -4.922 -2.122 11.100 1.00 92.06 97 ALA A C 1
ATOM 741 O O . ALA A 1 97 ? -3.813 -2.026 10.566 1.00 92.06 97 ALA A O 1
ATOM 742 N N . HIS A 1 98 ? -5.779 -3.104 10.818 1.00 93.56 98 HIS A N 1
ATOM 743 C CA . HIS A 1 98 ? -5.477 -4.166 9.865 1.00 93.56 98 HIS A CA 1
ATOM 744 C C . HIS A 1 98 ? -5.286 -3.635 8.435 1.00 93.56 98 HIS A C 1
ATOM 746 O O . HIS A 1 98 ? -4.368 -4.061 7.731 1.00 93.56 98 HIS A O 1
ATOM 752 N N . PHE A 1 99 ? -6.087 -2.648 8.016 1.00 94.50 99 PHE A N 1
ATOM 753 C CA . PHE A 1 99 ? -5.936 -2.005 6.710 1.00 94.50 99 PHE A CA 1
ATOM 754 C C . PHE A 1 99 ? -4.541 -1.393 6.523 1.00 94.50 99 PHE A C 1
ATOM 756 O O . PHE A 1 99 ? -3.919 -1.585 5.478 1.00 94.50 99 PHE A O 1
ATOM 763 N N . VAL A 1 100 ? -4.016 -0.690 7.533 1.00 95.38 100 VAL A N 1
ATOM 764 C CA . VAL A 1 100 ? -2.674 -0.083 7.467 1.00 95.38 100 VAL A CA 1
ATOM 765 C C . VAL A 1 100 ? -1.577 -1.149 7.378 1.00 95.38 100 VAL A C 1
ATOM 767 O O . VAL A 1 100 ? -0.612 -0.977 6.627 1.00 95.38 100 VAL A O 1
ATOM 770 N N . GLU A 1 101 ? -1.720 -2.262 8.099 1.00 95.50 101 GLU A N 1
ATOM 771 C CA . GLU A 1 101 ? -0.793 -3.396 7.999 1.00 95.50 101 GLU A CA 1
ATOM 772 C C . GLU A 1 101 ? -0.806 -4.008 6.590 1.00 95.50 101 GLU A C 1
ATOM 774 O O . GLU A 1 101 ? 0.254 -4.170 5.978 1.00 95.50 101 GLU A O 1
ATOM 779 N N . GLY A 1 102 ? -1.993 -4.264 6.033 1.00 93.69 102 GLY A N 1
ATOM 780 C CA . GLY A 1 102 ? -2.151 -4.759 4.663 1.00 93.69 102 GLY A CA 1
ATOM 781 C C . GLY A 1 102 ? -1.609 -3.787 3.611 1.00 93.69 102 GLY A C 1
ATOM 782 O O . GLY A 1 102 ? -0.917 -4.201 2.678 1.00 93.69 102 GLY A O 1
ATOM 783 N N . ALA A 1 103 ? -1.840 -2.483 3.788 1.00 95.44 103 ALA A N 1
ATOM 784 C CA . ALA A 1 103 ? -1.337 -1.440 2.897 1.00 95.44 103 ALA A CA 1
ATOM 785 C C . ALA A 1 103 ? 0.198 -1.404 2.854 1.00 95.44 103 ALA A C 1
ATOM 787 O O . ALA A 1 103 ? 0.781 -1.206 1.786 1.00 95.44 103 ALA A O 1
ATOM 788 N N . ARG A 1 104 ? 0.870 -1.651 3.987 1.00 94.88 104 ARG A N 1
ATOM 789 C CA . ARG A 1 104 ? 2.335 -1.758 4.032 1.00 94.88 104 ARG A CA 1
ATOM 790 C C . ARG A 1 104 ? 2.842 -2.932 3.195 1.00 94.88 104 ARG A C 1
ATOM 792 O O . ARG A 1 104 ? 3.764 -2.757 2.404 1.00 94.88 104 ARG A O 1
ATOM 799 N N . VAL A 1 105 ? 2.222 -4.103 3.335 1.00 96.06 105 VAL A N 1
ATOM 800 C CA . VAL A 1 105 ? 2.588 -5.294 2.551 1.00 96.06 105 VAL A CA 1
ATOM 801 C C . VAL A 1 105 ? 2.334 -5.057 1.060 1.00 96.06 105 VAL A C 1
ATOM 803 O O . VAL A 1 105 ? 3.192 -5.352 0.229 1.00 96.06 105 VAL A O 1
ATOM 806 N N . ALA A 1 106 ? 1.190 -4.464 0.707 1.00 93.56 106 ALA A N 1
ATOM 807 C CA . ALA A 1 106 ? 0.877 -4.099 -0.672 1.00 93.56 106 ALA A CA 1
ATOM 808 C C . ALA A 1 106 ? 1.914 -3.138 -1.265 1.00 93.56 106 ALA A C 1
ATOM 810 O O . ALA A 1 106 ? 2.368 -3.345 -2.391 1.00 93.56 106 ALA A O 1
ATOM 811 N N . PHE A 1 107 ? 2.344 -2.133 -0.500 1.00 95.50 107 PHE A N 1
ATOM 812 C CA . PHE A 1 107 ? 3.392 -1.208 -0.921 1.00 95.50 107 PHE A CA 1
ATOM 813 C C . PHE A 1 107 ? 4.713 -1.930 -1.219 1.00 95.50 107 PHE A C 1
ATOM 815 O O . PHE A 1 107 ? 5.307 -1.710 -2.276 1.00 95.50 107 PHE A O 1
ATOM 822 N N . GLU A 1 108 ? 5.148 -2.834 -0.338 1.00 95.75 108 GLU A N 1
ATOM 823 C CA . GLU A 1 108 ? 6.355 -3.640 -0.553 1.00 95.75 108 GLU A CA 1
ATOM 824 C C . GLU A 1 108 ? 6.244 -4.494 -1.830 1.00 95.75 108 GLU A C 1
ATOM 826 O O . GLU A 1 108 ? 7.173 -4.513 -2.644 1.00 95.75 108 GLU A O 1
ATOM 831 N N . MET A 1 109 ? 5.085 -5.123 -2.069 1.00 93.12 109 MET A N 1
ATOM 832 C CA . MET A 1 109 ? 4.822 -5.880 -3.300 1.00 93.12 109 MET A CA 1
ATOM 833 C C . MET A 1 109 ? 4.883 -5.002 -4.556 1.00 93.12 109 MET A C 1
ATOM 835 O O . MET A 1 109 ? 5.485 -5.405 -5.553 1.00 93.12 109 MET A O 1
ATOM 839 N N . ILE A 1 110 ? 4.291 -3.804 -4.514 1.00 94.75 110 ILE A N 1
ATOM 840 C CA . ILE A 1 110 ? 4.284 -2.853 -5.635 1.00 94.75 110 ILE A CA 1
ATOM 841 C C . ILE A 1 110 ? 5.712 -2.414 -5.969 1.00 94.75 110 ILE A C 1
ATOM 843 O O . ILE A 1 110 ? 6.117 -2.470 -7.131 1.00 94.75 110 ILE A O 1
ATOM 847 N N . VAL A 1 111 ? 6.500 -2.016 -4.967 1.00 95.00 111 VAL A N 1
ATOM 848 C CA . VAL A 1 111 ? 7.887 -1.568 -5.174 1.00 95.00 111 VAL A CA 1
ATOM 849 C C . VAL A 1 111 ? 8.748 -2.701 -5.733 1.00 95.00 111 VAL A C 1
ATOM 851 O O . VAL A 1 111 ? 9.496 -2.489 -6.692 1.00 95.00 111 VAL A O 1
ATOM 854 N N . ALA A 1 112 ? 8.612 -3.914 -5.193 1.00 94.50 112 ALA A N 1
ATOM 855 C CA . ALA A 1 112 ? 9.338 -5.081 -5.684 1.00 94.50 112 ALA A CA 1
ATOM 856 C C . ALA A 1 112 ? 8.958 -5.433 -7.134 1.00 94.50 112 ALA A C 1
ATOM 858 O O . ALA A 1 112 ? 9.839 -5.663 -7.967 1.00 94.50 112 ALA A O 1
ATOM 859 N N . ALA A 1 113 ? 7.662 -5.433 -7.464 1.00 94.44 113 ALA A N 1
ATOM 860 C CA . ALA A 1 113 ? 7.180 -5.706 -8.817 1.00 94.44 113 ALA A CA 1
ATOM 861 C C . ALA A 1 113 ? 7.643 -4.637 -9.819 1.00 94.44 113 ALA A C 1
ATOM 863 O O . ALA A 1 113 ? 8.084 -4.973 -10.920 1.00 94.44 113 ALA A O 1
ATOM 864 N N . PHE A 1 114 ? 7.628 -3.359 -9.430 1.00 94.00 114 PHE A N 1
ATOM 865 C CA . PHE A 1 114 ? 8.150 -2.270 -10.255 1.00 94.00 114 PHE A CA 1
ATOM 866 C C . PHE A 1 114 ? 9.654 -2.417 -10.515 1.00 94.00 114 PHE A C 1
ATOM 868 O O . PHE A 1 114 ? 10.096 -2.347 -11.666 1.00 94.00 114 PHE A O 1
ATOM 875 N N . ALA A 1 115 ? 10.440 -2.711 -9.475 1.00 94.06 115 ALA A N 1
ATOM 876 C CA . ALA A 1 115 ? 11.871 -2.965 -9.614 1.00 94.06 115 ALA A CA 1
ATOM 877 C C . ALA A 1 115 ? 12.142 -4.125 -10.589 1.00 94.06 115 ALA A C 1
ATOM 879 O O . ALA A 1 115 ? 12.956 -3.977 -11.505 1.00 94.06 115 ALA A O 1
ATOM 880 N N . ALA A 1 116 ? 11.387 -5.221 -10.469 1.00 93.50 116 ALA A N 1
ATOM 881 C CA . ALA A 1 116 ? 11.462 -6.375 -11.364 1.00 93.50 116 ALA A CA 1
ATOM 882 C C . ALA A 1 116 ? 10.944 -6.100 -12.792 1.00 93.50 116 ALA A C 1
ATOM 884 O O . ALA A 1 116 ? 11.258 -6.854 -13.708 1.00 93.50 116 ALA A O 1
ATOM 885 N N . GLY A 1 117 ? 10.181 -5.023 -13.013 1.00 94.62 117 GLY A N 1
ATOM 886 C CA . GLY A 1 117 ? 9.501 -4.762 -14.287 1.00 94.62 117 GLY A CA 1
ATOM 887 C C . GLY A 1 117 ? 8.279 -5.653 -14.539 1.00 94.62 117 GLY A C 1
ATOM 888 O O . GLY A 1 117 ? 7.858 -5.801 -15.685 1.00 94.62 117 GLY A O 1
ATOM 889 N N . ASP A 1 118 ? 7.710 -6.253 -13.491 1.00 94.75 118 ASP A N 1
ATOM 890 C CA . ASP A 1 118 ? 6.583 -7.183 -13.576 1.00 94.75 118 ASP A CA 1
ATOM 891 C C . ASP A 1 118 ? 5.247 -6.428 -13.623 1.00 94.75 118 ASP A C 1
ATOM 893 O O . ASP A 1 118 ? 4.574 -6.189 -12.616 1.00 94.75 118 ASP A O 1
ATOM 897 N N . LYS A 1 119 ? 4.854 -6.038 -14.836 1.00 94.81 119 LYS A N 1
ATOM 898 C CA . LYS A 1 119 ? 3.593 -5.331 -15.086 1.00 94.81 119 LYS A CA 1
ATOM 899 C C . LYS A 1 119 ? 2.356 -6.157 -14.743 1.00 94.81 119 LYS A C 1
ATOM 901 O O . LYS A 1 119 ? 1.343 -5.589 -14.337 1.00 94.81 119 LYS A O 1
ATOM 906 N N . ALA A 1 120 ? 2.433 -7.479 -14.896 1.00 94.56 120 ALA A N 1
ATOM 907 C CA . ALA A 1 120 ? 1.311 -8.368 -14.626 1.00 94.56 120 ALA A CA 1
ATOM 908 C C . ALA A 1 120 ? 0.957 -8.359 -13.133 1.00 94.56 120 ALA A C 1
ATOM 910 O O . ALA A 1 120 ? -0.223 -8.282 -12.792 1.00 94.56 120 ALA A O 1
ATOM 911 N N . LYS A 1 121 ? 1.965 -8.339 -12.250 1.00 93.44 121 LYS A N 1
ATOM 912 C CA . LYS A 1 121 ? 1.755 -8.203 -10.798 1.00 93.44 121 LYS A CA 1
ATOM 913 C C . LYS A 1 121 ? 1.299 -6.814 -10.363 1.00 93.44 121 LYS A C 1
ATOM 915 O O . LYS A 1 121 ? 0.554 -6.708 -9.396 1.00 93.44 121 LYS A O 1
ATOM 920 N N . LEU A 1 122 ? 1.713 -5.757 -11.062 1.00 93.94 122 LEU A N 1
ATOM 921 C CA . LEU A 1 122 ? 1.287 -4.390 -10.741 1.00 93.94 122 LEU A CA 1
ATOM 922 C C . LEU A 1 122 ? -0.183 -4.129 -11.079 1.00 93.94 122 LEU A C 1
ATOM 924 O O . LEU A 1 122 ? -0.844 -3.364 -10.381 1.00 93.94 122 LEU A O 1
ATOM 928 N N . ARG A 1 123 ? -0.704 -4.756 -12.140 1.00 94.31 123 ARG A N 1
ATOM 929 C CA . ARG A 1 123 ? -2.055 -4.488 -12.645 1.00 94.31 123 ARG A CA 1
ATOM 930 C C . ARG A 1 123 ? -3.181 -4.669 -11.613 1.00 94.31 123 ARG A C 1
ATOM 932 O O . ARG A 1 123 ? -4.013 -3.771 -11.548 1.00 94.31 123 ARG A O 1
ATOM 939 N N . PRO A 1 124 ? -3.250 -5.762 -10.828 1.00 95.50 124 PRO A N 1
ATOM 940 C CA . P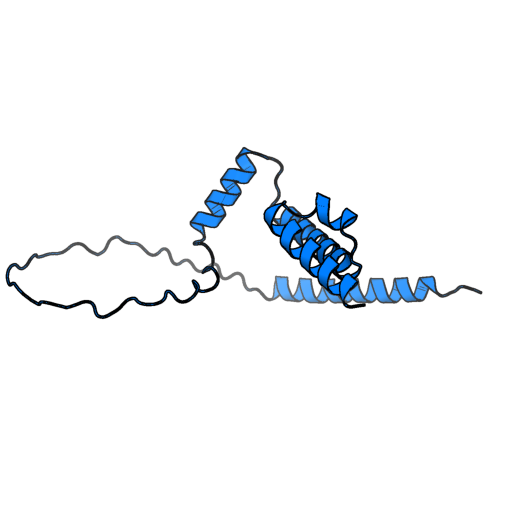RO A 1 124 ? -4.302 -5.932 -9.824 1.00 95.50 124 PRO A CA 1
ATOM 941 C C . PRO A 1 124 ? -4.103 -5.078 -8.562 1.00 95.50 124 PRO A C 1
ATOM 943 O O . PRO A 1 124 ? -5.043 -4.924 -7.791 1.00 95.50 124 PRO A O 1
ATOM 946 N N . LEU A 1 125 ? -2.898 -4.545 -8.329 1.00 93.56 125 LEU A N 1
ATOM 947 C CA . LEU A 1 125 ? -2.558 -3.792 -7.114 1.00 93.56 125 LEU A CA 1
ATOM 948 C C . LEU A 1 125 ? -2.733 -2.277 -7.277 1.00 93.56 125 LEU A C 1
ATOM 950 O O . LEU A 1 125 ? -2.772 -1.553 -6.285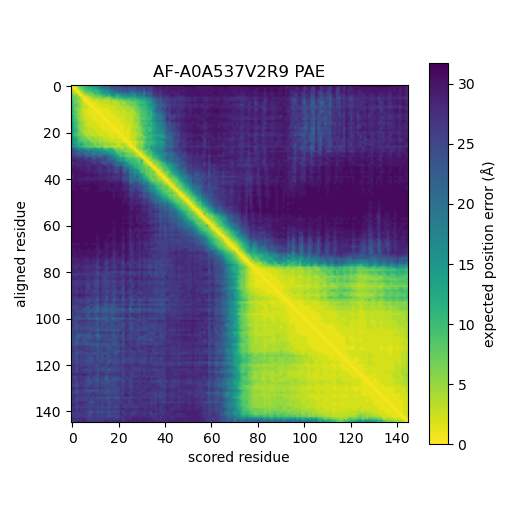 1.00 93.56 125 LEU A O 1
ATOM 954 N N . LEU A 1 126 ? -2.803 -1.792 -8.518 1.00 95.19 126 LEU A N 1
ATOM 955 C CA . LEU A 1 126 ? -2.851 -0.372 -8.847 1.00 95.19 126 LEU A CA 1
ATOM 956 C C . LEU A 1 126 ? -4.118 -0.038 -9.633 1.00 95.19 126 LEU A C 1
ATOM 958 O O . LEU A 1 126 ? -4.499 -0.749 -10.562 1.00 95.19 126 LEU A O 1
ATOM 962 N N . SER A 1 127 ? -4.720 1.107 -9.313 1.00 96.62 127 SER A N 1
ATOM 963 C CA . SER A 1 127 ? -5.764 1.695 -10.151 1.00 96.62 127 SER A CA 1
ATOM 964 C C . SER A 1 127 ? -5.209 2.074 -11.528 1.00 96.62 127 SER A C 1
ATOM 966 O O . SER A 1 127 ? -4.006 2.273 -11.699 1.00 96.62 127 SER A O 1
ATOM 968 N N . ASP A 1 128 ? -6.084 2.210 -12.524 1.00 95.19 128 ASP A N 1
ATOM 969 C CA . ASP A 1 128 ? -5.699 2.543 -13.905 1.00 95.19 128 ASP A CA 1
ATOM 970 C C . ASP A 1 128 ? -4.864 3.821 -14.007 1.00 95.19 128 ASP A C 1
ATOM 972 O O . ASP A 1 128 ? -3.896 3.877 -14.769 1.00 95.19 128 ASP A O 1
ATOM 976 N N . GLU A 1 129 ? -5.230 4.831 -13.22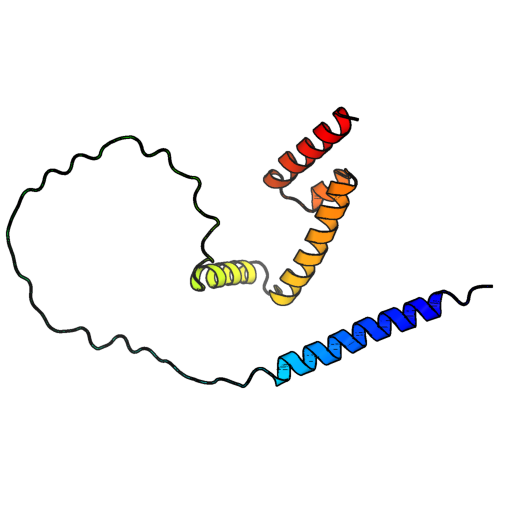3 1.00 95.19 129 GLU A N 1
ATOM 977 C CA . GLU A 1 129 ? -4.561 6.129 -13.187 1.00 95.19 129 GLU A CA 1
ATOM 978 C C . GLU A 1 129 ? -3.112 6.016 -12.701 1.00 95.19 129 GLU A C 1
ATOM 980 O O . GLU A 1 129 ? -2.224 6.649 -13.267 1.00 95.19 129 GLU A O 1
ATOM 985 N N . VAL A 1 130 ? -2.856 5.155 -11.712 1.00 94.88 130 VAL A N 1
ATOM 986 C CA . VAL A 1 130 ? -1.518 4.949 -11.138 1.00 94.88 130 VAL A CA 1
ATOM 987 C C . VAL A 1 130 ? -0.723 3.907 -11.931 1.00 94.88 130 VAL A C 1
ATOM 989 O O . VAL A 1 130 ? 0.486 4.040 -12.112 1.00 94.88 130 VAL A O 1
ATOM 992 N N . TYR A 1 131 ? -1.386 2.885 -12.471 1.00 96.00 131 TYR A N 1
ATOM 993 C CA . TYR A 1 131 ? -0.748 1.831 -13.258 1.00 96.00 131 TYR A CA 1
ATOM 994 C C . TYR A 1 131 ? -0.117 2.370 -14.548 1.00 96.00 131 TYR A C 1
ATOM 996 O O . TYR A 1 131 ? 1.003 1.986 -14.894 1.00 96.00 131 TYR A O 1
ATOM 1004 N N . ARG A 1 132 ? -0.812 3.267 -15.261 1.00 95.94 132 ARG A N 1
ATOM 1005 C CA . ARG A 1 132 ? -0.340 3.837 -16.535 1.00 95.94 132 ARG A CA 1
ATOM 1006 C C . ARG A 1 132 ? 1.076 4.427 -16.442 1.00 95.94 132 ARG A C 1
ATOM 1008 O O . ARG A 1 132 ? 1.939 3.921 -17.165 1.00 95.94 132 ARG A O 1
ATOM 1015 N N . PRO A 1 133 ? 1.368 5.409 -15.565 1.00 95.06 133 PRO A N 1
ATOM 1016 C CA . PRO A 1 133 ? 2.709 5.980 -15.458 1.00 95.06 133 PRO A CA 1
ATOM 1017 C C . PRO A 1 133 ? 3.759 4.953 -15.011 1.00 95.06 133 PRO A C 1
ATOM 1019 O O . PRO A 1 133 ? 4.871 4.961 -15.534 1.00 95.06 133 PRO A O 1
ATOM 1022 N N . PHE A 1 134 ? 3.412 4.015 -14.122 1.00 95.25 134 PHE A N 1
ATOM 1023 C CA . PHE A 1 134 ? 4.330 2.946 -13.701 1.00 95.25 134 PHE A CA 1
ATOM 1024 C C . PHE A 1 134 ? 4.711 2.037 -14.873 1.00 95.25 134 PHE A C 1
ATOM 1026 O O . PHE A 1 134 ? 5.883 1.728 -15.084 1.00 95.25 134 PHE A O 1
ATOM 1033 N N . SER A 1 135 ? 3.722 1.621 -15.663 1.00 95.44 135 SER A N 1
ATOM 1034 C CA . SER A 1 135 ? 3.945 0.751 -16.815 1.00 95.44 135 SER A CA 1
ATOM 1035 C C . SER A 1 135 ? 4.775 1.432 -17.909 1.00 95.44 135 SER A C 1
ATOM 1037 O O . SER A 1 135 ? 5.631 0.772 -18.498 1.00 95.44 135 SER A O 1
ATOM 1039 N N . ALA A 1 136 ? 4.574 2.737 -18.123 1.00 95.69 136 ALA A N 1
ATOM 1040 C CA . ALA A 1 136 ? 5.337 3.536 -19.076 1.00 95.69 136 ALA A CA 1
ATOM 1041 C C . ALA A 1 136 ? 6.806 3.679 -18.649 1.00 95.69 136 ALA A C 1
ATOM 1043 O O . ALA A 1 136 ? 7.700 3.436 -19.454 1.00 95.69 136 ALA A O 1
ATOM 1044 N N . ALA A 1 137 ? 7.064 3.969 -17.369 1.00 94.94 137 ALA A N 1
ATOM 1045 C CA . ALA A 1 137 ? 8.426 4.049 -16.838 1.00 94.94 137 ALA A CA 1
ATOM 1046 C C . ALA A 1 137 ? 9.184 2.710 -16.958 1.00 94.94 137 ALA A C 1
ATOM 1048 O O . ALA A 1 137 ? 10.388 2.687 -17.217 1.00 94.94 137 ALA A O 1
ATOM 1049 N N . ILE A 1 138 ? 8.484 1.578 -16.802 1.00 94.25 138 ILE A N 1
ATOM 1050 C CA . ILE A 1 138 ? 9.070 0.248 -17.032 1.00 94.25 138 ILE A CA 1
ATOM 1051 C C . ILE A 1 138 ? 9.429 0.050 -18.512 1.00 94.25 138 ILE A C 1
ATOM 1053 O O . ILE A 1 138 ? 10.510 -0.469 -18.792 1.00 94.25 138 ILE A O 1
ATOM 1057 N N . ASP A 1 139 ? 8.555 0.445 -19.445 1.00 96.06 139 ASP A N 1
ATOM 1058 C CA . ASP A 1 139 ? 8.829 0.329 -20.887 1.00 96.06 139 ASP A CA 1
ATOM 1059 C C . ASP A 1 139 ? 10.028 1.168 -21.309 1.00 96.06 139 ASP A C 1
ATOM 1061 O O . ASP A 1 139 ? 10.910 0.661 -21.996 1.00 96.06 139 ASP A O 1
ATOM 1065 N N . GLU A 1 140 ? 10.091 2.419 -20.855 1.00 96.19 140 GLU A N 1
ATOM 1066 C CA . GLU A 1 140 ? 11.195 3.332 -21.150 1.00 96.19 140 GLU A CA 1
ATOM 1067 C C . GLU A 1 140 ? 12.537 2.751 -20.686 1.00 96.19 140 GLU A C 1
ATOM 1069 O O . GLU A 1 140 ? 13.491 2.664 -21.461 1.00 96.19 140 GLU A O 1
ATOM 1074 N N . ARG A 1 141 ? 12.590 2.246 -19.447 1.00 95.06 141 ARG A N 1
ATOM 1075 C CA . ARG A 1 141 ? 13.780 1.578 -18.901 1.00 95.06 141 ARG A CA 1
ATOM 1076 C C . ARG A 1 141 ? 14.185 0.348 -19.714 1.00 95.06 141 ARG A C 1
ATOM 1078 O O . ARG A 1 141 ? 15.374 0.080 -19.860 1.00 95.06 141 ARG A O 1
ATOM 1085 N N . ASN A 1 142 ? 13.215 -0.434 -20.185 1.00 91.06 142 ASN A N 1
ATOM 1086 C CA . ASN A 1 142 ? 13.483 -1.649 -20.950 1.00 91.06 142 ASN A CA 1
ATOM 1087 C C . ASN A 1 142 ? 13.935 -1.341 -22.384 1.00 91.06 142 ASN A C 1
ATOM 1089 O O . ASN A 1 142 ? 14.729 -2.100 -22.923 1.00 91.06 142 ASN A O 1
ATOM 1093 N N . ALA A 1 143 ? 13.458 -0.247 -22.983 1.00 92.62 143 ALA A N 1
ATOM 1094 C CA . ALA A 1 143 ? 13.869 0.204 -24.313 1.00 92.62 143 ALA A CA 1
ATOM 1095 C C . ALA A 1 143 ? 15.267 0.848 -24.326 1.00 92.62 143 ALA A C 1
ATOM 1097 O O . ALA A 1 143 ? 15.924 0.865 -25.362 1.00 92.62 143 ALA A O 1
ATOM 1098 N N . ALA A 1 144 ? 15.713 1.385 -23.187 1.00 86.69 144 ALA A N 1
ATOM 1099 C CA . ALA A 1 144 ? 17.050 1.952 -23.011 1.00 86.69 144 ALA A CA 1
ATOM 1100 C C . ALA A 1 144 ? 18.139 0.905 -22.685 1.00 86.69 144 ALA A C 1
ATOM 1102 O O . ALA A 1 144 ? 19.303 1.277 -22.518 1.00 86.69 144 ALA A O 1
ATOM 1103 N N . LYS A 1 145 ? 17.766 -0.375 -22.548 1.00 70.62 145 LYS A N 1
ATOM 1104 C CA . LYS A 1 145 ? 18.697 -1.504 -22.412 1.00 70.62 145 LYS A CA 1
ATOM 1105 C C . LYS A 1 145 ? 19.076 -2.066 -23.773 1.00 70.62 145 LYS A C 1
ATOM 1107 O O . LYS A 1 145 ? 20.258 -2.451 -23.900 1.00 70.62 145 LYS A O 1
#

Radius of gyration: 27.75 Å; Cα contacts (8 Å, |Δi|>4): 23; chains: 1; bounding box: 46×88×56 Å

Mean predicted aligned error: 19.85 Å

pLDDT: mean 76.84, std 20.1, range [32.03, 96.62]